Protein AF-A0A0A8K6F7-F1 (afdb_monomer_lite)

Secondary structure (DSSP, 8-state):
-HHHHHHHHHHHT--HHHHHHHHHS-TTHHHHHHTTPPPPHHHHHHHHHHHHHS----TTS--------

Sequence (69 aa):
MLREIEAYTKAKGMAESTFGRLAANDGKLVDSLRGGSTVTLKTLRKIQAYIEGNPIKVVGEPVVEASSE

Radius of gyration: 13.5 Å; chains: 1; bounding box: 26×30×38 Å

pLDDT: mean 83.52, std 14.82, range [43.94, 94.25]

Structure (mmCIF, N/CA/C/O backbone):
data_AF-A0A0A8K6F7-F1
#
_entry.id   AF-A0A0A8K6F7-F1
#
loop_
_atom_site.group_PDB
_atom_site.id
_atom_site.type_symbol
_atom_site.label_atom_id
_atom_site.label_alt_id
_atom_site.label_comp_id
_atom_site.label_asym_id
_atom_site.label_entity_id
_atom_site.label_seq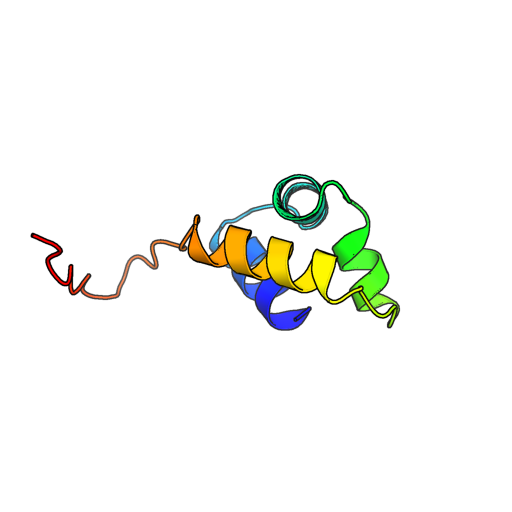_id
_atom_site.pdbx_PDB_ins_code
_atom_site.Cartn_x
_atom_site.Cartn_y
_atom_site.Cartn_z
_atom_site.occupancy
_atom_site.B_iso_or_equiv
_atom_site.auth_seq_id
_atom_site.auth_comp_id
_atom_site.auth_asym_id
_atom_site.auth_atom_id
_atom_site.pdbx_PDB_model_num
ATOM 1 N N . MET A 1 1 ? -1.209 -8.774 5.106 1.00 83.88 1 MET A N 1
ATOM 2 C CA . MET A 1 1 ? -1.061 -7.452 4.463 1.00 83.88 1 MET A CA 1
ATOM 3 C C . MET A 1 1 ? 0.397 -7.038 4.359 1.00 83.88 1 MET A C 1
ATOM 5 O O . MET A 1 1 ? 0.924 -7.201 3.276 1.00 83.88 1 MET A O 1
ATOM 9 N N . LEU A 1 2 ? 1.089 -6.610 5.427 1.00 89.31 2 LEU A N 1
ATOM 10 C CA . LEU A 1 2 ? 2.497 -6.170 5.313 1.00 89.31 2 LEU A CA 1
ATOM 11 C C . LEU A 1 2 ? 3.409 -7.199 4.615 1.00 89.31 2 LEU A C 1
ATOM 13 O O . LEU A 1 2 ? 3.997 -6.880 3.591 1.00 89.31 2 LEU A O 1
ATOM 17 N N . ARG A 1 3 ? 3.411 -8.456 5.080 1.00 89.38 3 ARG A N 1
ATOM 18 C CA . ARG A 1 3 ? 4.201 -9.543 4.464 1.00 89.38 3 ARG A CA 1
ATOM 19 C C . ARG A 1 3 ? 3.921 -9.764 2.972 1.00 89.38 3 ARG A C 1
ATOM 21 O O . ARG A 1 3 ? 4.815 -10.145 2.230 1.00 89.38 3 ARG A O 1
ATOM 28 N N . GLU A 1 4 ? 2.677 -9.563 2.548 1.00 89.06 4 GLU A N 1
ATOM 29 C CA . GLU A 1 4 ? 2.255 -9.750 1.154 1.00 89.06 4 GLU A CA 1
ATOM 30 C C . GLU A 1 4 ? 2.787 -8.614 0.277 1.00 89.06 4 GLU A C 1
ATOM 32 O O . GLU A 1 4 ? 3.322 -8.856 -0.801 1.00 89.06 4 GLU A O 1
ATOM 37 N N . ILE A 1 5 ? 2.739 -7.383 0.800 1.00 89.75 5 ILE A N 1
ATOM 38 C CA . ILE A 1 5 ? 3.352 -6.212 0.172 1.00 89.75 5 ILE A CA 1
ATOM 39 C C . ILE A 1 5 ? 4.870 -6.400 0.070 1.00 89.75 5 ILE A C 1
ATOM 41 O O . ILE A 1 5 ? 5.416 -6.187 -1.004 1.00 89.75 5 ILE A O 1
ATOM 45 N N . GLU A 1 6 ? 5.542 -6.841 1.138 1.00 91.25 6 GLU A N 1
ATOM 46 C CA . GLU A 1 6 ? 6.993 -7.087 1.151 1.00 91.25 6 GLU A CA 1
ATOM 47 C C . GLU A 1 6 ? 7.410 -8.166 0.141 1.00 91.25 6 GLU A C 1
ATOM 49 O O . GLU A 1 6 ? 8.397 -8.008 -0.577 1.00 91.25 6 GLU A O 1
ATOM 54 N N . ALA A 1 7 ? 6.655 -9.265 0.051 1.00 90.94 7 ALA A N 1
ATOM 55 C CA . ALA A 1 7 ? 6.903 -10.303 -0.944 1.00 90.94 7 ALA A CA 1
ATOM 56 C C . ALA A 1 7 ? 6.719 -9.759 -2.369 1.00 90.94 7 ALA A C 1
ATOM 58 O O . ALA A 1 7 ? 7.553 -10.013 -3.241 1.00 90.94 7 ALA A O 1
ATOM 59 N N . TYR A 1 8 ? 5.669 -8.964 -2.587 1.00 90.81 8 TYR A N 1
ATOM 60 C CA . TYR A 1 8 ? 5.364 -8.360 -3.877 1.00 90.81 8 TYR A CA 1
ATOM 61 C C . TYR A 1 8 ? 6.441 -7.371 -4.333 1.00 90.81 8 TYR A C 1
ATOM 63 O O . TYR A 1 8 ? 6.957 -7.462 -5.448 1.00 90.81 8 TYR A O 1
ATOM 71 N N . THR A 1 9 ? 6.808 -6.430 -3.463 1.00 91.62 9 THR A N 1
ATOM 72 C CA . THR A 1 9 ? 7.827 -5.414 -3.745 1.00 91.62 9 THR A CA 1
ATOM 73 C C . THR A 1 9 ? 9.181 -6.060 -3.991 1.00 91.62 9 THR A C 1
ATOM 75 O O . THR A 1 9 ? 9.848 -5.711 -4.964 1.00 91.62 9 THR A O 1
ATOM 78 N N . LYS A 1 10 ? 9.549 -7.069 -3.193 1.00 91.25 10 LYS A N 1
ATOM 79 C CA . LYS A 1 10 ? 10.789 -7.829 -3.368 1.00 91.25 10 LYS A CA 1
ATOM 80 C C . LYS A 1 10 ? 10.829 -8.578 -4.696 1.00 91.25 10 LYS A C 1
ATOM 82 O O . LYS A 1 10 ? 11.816 -8.465 -5.414 1.00 91.25 10 LYS A O 1
ATOM 87 N N . ALA A 1 11 ? 9.776 -9.314 -5.041 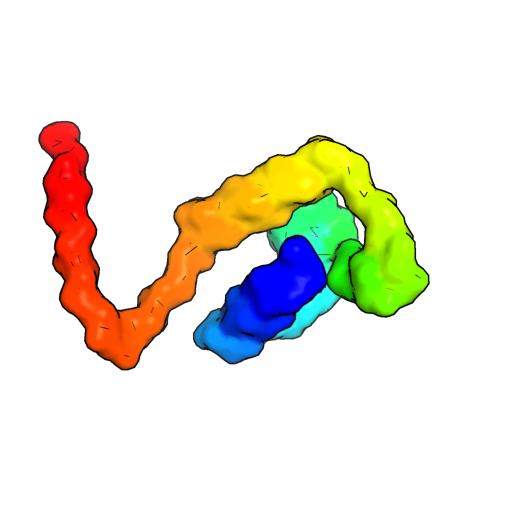1.00 90.25 11 ALA A N 1
ATOM 88 C CA . ALA A 1 11 ? 9.751 -10.097 -6.274 1.00 90.25 11 ALA A CA 1
ATOM 89 C C . ALA A 1 11 ? 9.658 -9.217 -7.535 1.00 90.25 11 ALA A C 1
ATOM 91 O O . ALA A 1 11 ? 10.180 -9.591 -8.581 1.00 90.25 11 ALA A O 1
ATOM 92 N N . LYS A 1 12 ? 9.075 -8.016 -7.434 1.00 89.81 12 LYS A N 1
ATOM 93 C CA . LYS A 1 12 ? 9.049 -7.023 -8.520 1.00 89.81 12 LYS A CA 1
ATOM 94 C C . LYS A 1 12 ? 10.295 -6.123 -8.571 1.00 89.81 12 LYS A C 1
ATOM 96 O O . LYS A 1 12 ? 10.449 -5.370 -9.527 1.00 89.81 12 LYS A O 1
ATOM 101 N N . GLY A 1 13 ? 11.156 -6.148 -7.549 1.00 90.75 13 GLY A N 1
ATOM 102 C CA . GLY A 1 13 ? 12.272 -5.202 -7.408 1.00 90.75 13 GLY A CA 1
ATOM 103 C C . GLY A 1 13 ? 11.821 -3.745 -7.224 1.00 90.75 13 GLY A C 1
ATOM 104 O O . GLY A 1 13 ? 12.512 -2.818 -7.637 1.00 90.75 13 GLY A O 1
ATOM 105 N N . MET A 1 14 ? 10.634 -3.529 -6.651 1.00 91.25 14 MET A N 1
ATOM 106 C CA . MET A 1 14 ? 10.015 -2.216 -6.465 1.00 91.25 14 MET A CA 1
ATOM 107 C C . MET A 1 14 ? 10.259 -1.699 -5.044 1.00 91.25 14 MET A C 1
ATOM 109 O O . MET A 1 14 ? 10.129 -2.446 -4.082 1.00 91.25 14 MET A O 1
ATOM 113 N N . ALA A 1 15 ? 10.544 -0.405 -4.888 1.00 93.00 15 ALA A N 1
ATOM 114 C CA . ALA A 1 15 ? 10.596 0.211 -3.563 1.00 93.00 15 ALA A CA 1
ATOM 115 C C . ALA A 1 15 ? 9.201 0.261 -2.912 1.00 93.00 15 ALA A C 1
ATOM 117 O O . ALA A 1 15 ? 8.206 0.580 -3.565 1.00 93.00 15 ALA A O 1
ATOM 118 N N . GLU A 1 16 ? 9.127 0.020 -1.605 1.00 91.25 16 GLU A N 1
ATOM 119 C CA . GLU A 1 16 ? 7.875 0.025 -0.833 1.00 91.25 16 GLU A CA 1
ATOM 120 C C . GLU A 1 16 ? 7.143 1.375 -0.893 1.00 91.25 16 GLU A C 1
ATOM 122 O O . GLU A 1 16 ? 5.917 1.431 -0.999 1.00 91.25 16 GLU A O 1
ATOM 127 N N . SER A 1 17 ? 7.898 2.474 -0.898 1.00 91.69 17 SER A N 1
ATOM 128 C CA . SER A 1 17 ? 7.365 3.831 -1.045 1.00 91.69 17 SER A CA 1
ATOM 129 C C . SER A 1 17 ? 6.757 4.075 -2.430 1.00 91.69 17 SER A C 1
ATOM 131 O O . SER A 1 17 ? 5.716 4.728 -2.548 1.00 91.69 17 SER A O 1
ATOM 133 N N . THR A 1 18 ? 7.358 3.504 -3.478 1.00 93.50 18 THR A N 1
ATOM 134 C CA . THR A 1 18 ? 6.812 3.510 -4.842 1.00 93.50 18 THR A CA 1
ATOM 135 C C . THR A 1 18 ? 5.529 2.694 -4.904 1.00 93.50 18 THR A C 1
ATOM 137 O O . THR A 1 18 ? 4.528 3.174 -5.431 1.00 93.50 18 THR A O 1
ATOM 140 N N . PHE A 1 19 ? 5.521 1.503 -4.304 1.00 93.94 19 PHE A N 1
ATOM 141 C CA . PHE A 1 19 ? 4.327 0.670 -4.214 1.00 93.94 19 PHE A CA 1
ATOM 142 C C . PHE A 1 19 ? 3.176 1.403 -3.521 1.00 93.94 19 PHE A C 1
ATOM 144 O O . PHE A 1 19 ? 2.091 1.496 -4.086 1.00 93.94 19 PHE A O 1
ATOM 151 N N . GLY A 1 20 ? 3.404 1.977 -2.337 1.00 93.06 20 GLY A N 1
ATOM 152 C CA . GLY A 1 20 ? 2.361 2.681 -1.589 1.00 93.06 20 GLY A CA 1
ATOM 153 C C . GLY A 1 20 ? 1.780 3.873 -2.359 1.00 93.06 20 GLY A C 1
ATOM 154 O O . GLY A 1 20 ? 0.561 4.073 -2.386 1.00 93.06 20 GLY A O 1
ATOM 155 N N . ARG A 1 21 ? 2.632 4.626 -3.069 1.00 94.25 21 ARG A N 1
ATOM 156 C CA . ARG A 1 21 ? 2.195 5.723 -3.941 1.00 94.25 21 ARG A CA 1
ATOM 157 C C . ARG A 1 21 ? 1.352 5.223 -5.119 1.00 94.25 21 ARG A C 1
ATOM 159 O O . ARG A 1 21 ? 0.337 5.838 -5.416 1.00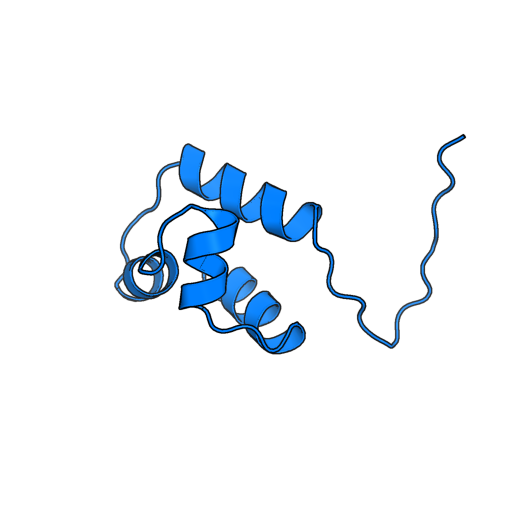 94.25 21 ARG A O 1
ATOM 166 N N . LEU A 1 22 ? 1.728 4.120 -5.762 1.00 92.31 22 LEU A N 1
ATOM 167 C CA . LEU A 1 22 ? 0.989 3.577 -6.910 1.00 92.31 22 LEU A CA 1
ATOM 168 C C . LEU A 1 22 ? -0.317 2.883 -6.500 1.00 92.31 22 LEU A C 1
ATOM 170 O O . LEU A 1 22 ? -1.348 3.088 -7.133 1.00 92.31 22 LEU A O 1
ATOM 174 N N . ALA A 1 23 ? -0.292 2.099 -5.423 1.00 92.06 23 ALA A N 1
ATOM 175 C CA . ALA A 1 23 ? -1.436 1.319 -4.970 1.00 92.06 23 ALA A CA 1
ATOM 176 C C . ALA A 1 23 ? -2.477 2.180 -4.240 1.00 92.06 23 ALA A C 1
ATOM 178 O O . ALA A 1 23 ? -3.675 2.031 -4.456 1.00 92.06 23 ALA A O 1
ATOM 179 N N . ALA A 1 24 ? -2.041 3.089 -3.363 1.00 90.19 24 ALA A N 1
ATOM 180 C CA . ALA A 1 24 ? -2.931 3.811 -2.453 1.00 90.19 24 ALA A CA 1
ATOM 181 C C . ALA A 1 24 ? -2.811 5.342 -2.515 1.00 90.19 24 ALA A C 1
ATOM 183 O O . ALA A 1 24 ? -3.589 6.016 -1.838 1.00 90.19 24 ALA A O 1
ATOM 184 N N . ASN A 1 25 ? -1.904 5.889 -3.336 1.00 91.38 25 ASN A N 1
ATOM 185 C CA . ASN A 1 25 ? -1.485 7.297 -3.310 1.00 91.38 25 ASN A CA 1
ATOM 186 C C . ASN A 1 25 ? -0.832 7.716 -1.979 1.00 91.38 25 ASN A C 1
ATOM 188 O O . ASN A 1 25 ? -0.876 8.881 -1.595 1.00 91.38 25 ASN A O 1
ATOM 192 N N . ASP A 1 26 ? -0.215 6.764 -1.275 1.00 89.38 26 ASP A N 1
ATOM 193 C CA . ASP A 1 26 ? 0.397 6.990 0.032 1.00 89.38 26 ASP A CA 1
ATOM 194 C C . ASP A 1 26 ? 1.757 6.289 0.122 1.00 89.38 26 ASP A C 1
ATOM 196 O O . ASP A 1 26 ? 1.857 5.081 0.327 1.00 89.38 26 ASP A O 1
ATOM 200 N N . GLY A 1 27 ? 2.838 7.053 -0.045 1.00 90.56 27 GLY A N 1
ATOM 201 C CA . GLY A 1 27 ? 4.200 6.510 -0.004 1.00 90.56 27 GLY A CA 1
ATOM 202 C C . GLY A 1 27 ? 4.678 6.090 1.391 1.00 90.56 27 GLY A C 1
ATOM 203 O O . GLY A 1 27 ? 5.741 5.485 1.496 1.00 90.56 27 GLY A O 1
ATOM 204 N N . LYS A 1 28 ? 3.926 6.404 2.454 1.00 90.75 28 LYS A N 1
ATOM 205 C CA . LYS A 1 28 ? 4.232 6.032 3.845 1.00 90.75 28 LYS A CA 1
ATOM 206 C C . LYS A 1 28 ? 3.345 4.896 4.348 1.00 90.75 28 LYS A C 1
ATOM 208 O O . LYS A 1 28 ? 3.447 4.506 5.508 1.00 90.75 28 LYS A O 1
ATOM 213 N N . LEU A 1 29 ? 2.502 4.341 3.480 1.00 90.25 29 LEU A N 1
ATOM 214 C CA . LEU A 1 29 ? 1.602 3.237 3.785 1.00 90.25 29 LEU A CA 1
ATOM 215 C C . LEU A 1 29 ? 2.333 2.048 4.423 1.00 90.25 29 LEU A C 1
ATOM 217 O O . LEU A 1 29 ? 1.899 1.533 5.449 1.00 90.25 29 LEU A O 1
ATOM 221 N N . VAL A 1 30 ? 3.433 1.610 3.808 1.00 90.06 30 VAL A N 1
ATOM 222 C CA . VAL A 1 30 ? 4.168 0.414 4.245 1.00 90.06 30 VAL A CA 1
ATOM 223 C C . VAL A 1 30 ? 4.883 0.666 5.571 1.00 90.06 30 VAL A C 1
ATOM 225 O O . VAL A 1 30 ? 4.808 -0.163 6.473 1.00 90.06 30 VAL A O 1
ATOM 228 N N . ASP A 1 31 ? 5.471 1.852 5.727 1.00 91.12 31 ASP A N 1
ATOM 229 C CA . ASP A 1 31 ? 6.095 2.295 6.976 1.00 91.12 31 ASP A CA 1
ATOM 230 C C . ASP A 1 31 ? 5.072 2.382 8.125 1.00 91.12 31 ASP A C 1
ATOM 232 O O . ASP A 1 31 ? 5.294 1.860 9.216 1.00 91.12 31 ASP A O 1
ATOM 236 N N . SER A 1 32 ? 3.880 2.916 7.842 1.00 89.44 32 SER A N 1
ATOM 237 C CA . SER A 1 32 ? 2.769 2.975 8.801 1.00 89.44 32 SER A CA 1
ATOM 238 C C . SER A 1 32 ? 2.303 1.578 9.219 1.00 89.44 32 SER A C 1
ATOM 240 O O . SER A 1 32 ? 2.120 1.322 10.410 1.00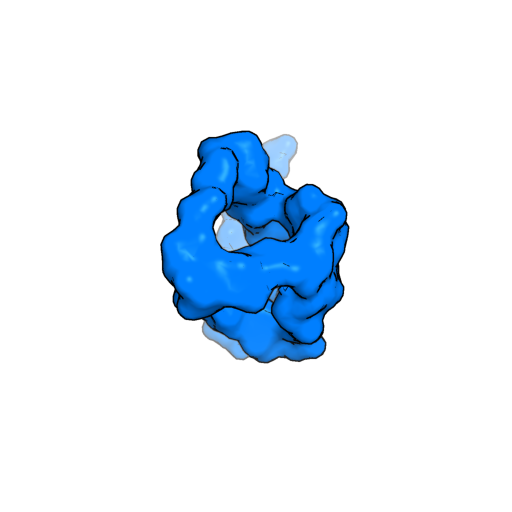 89.44 32 SER A O 1
ATOM 242 N N . LEU A 1 33 ? 2.146 0.653 8.262 1.00 89.94 33 LEU A N 1
ATOM 243 C CA . LEU A 1 33 ? 1.804 -0.749 8.532 1.00 89.94 33 LEU A CA 1
ATOM 244 C C . LEU A 1 33 ? 2.886 -1.447 9.366 1.00 89.94 33 LEU A C 1
ATOM 246 O O . LEU A 1 33 ? 2.560 -2.238 10.251 1.00 89.94 33 LEU A O 1
ATOM 250 N N . ARG A 1 34 ? 4.163 -1.137 9.119 1.00 89.00 34 ARG A N 1
ATOM 251 C CA . ARG A 1 34 ? 5.300 -1.648 9.894 1.00 89.00 34 ARG A CA 1
ATOM 252 C C . ARG A 1 34 ? 5.298 -1.127 11.328 1.00 89.00 34 ARG A C 1
ATOM 254 O O . ARG A 1 34 ? 5.597 -1.884 12.244 1.00 89.00 34 ARG A O 1
ATOM 261 N N . GLY A 1 35 ? 4.897 0.126 11.522 1.00 90.44 35 GLY A N 1
ATOM 262 C CA . GLY A 1 35 ? 4.681 0.732 12.836 1.00 90.44 35 GLY A CA 1
ATOM 263 C C . GLY A 1 35 ? 3.430 0.234 13.573 1.00 90.44 35 GLY A C 1
ATOM 264 O O . GLY A 1 35 ? 3.159 0.704 14.673 1.00 90.44 35 GLY A O 1
ATOM 265 N N . GLY A 1 36 ? 2.652 -0.688 12.991 1.00 88.56 36 GLY A N 1
ATOM 266 C CA . GLY A 1 36 ? 1.428 -1.228 13.594 1.00 88.56 36 GLY A CA 1
ATOM 267 C C . GLY A 1 36 ? 0.172 -0.385 13.353 1.00 88.56 36 GLY A C 1
ATOM 268 O O . GLY A 1 36 ? -0.865 -0.635 13.967 1.00 88.56 36 GLY A O 1
ATOM 269 N N . SER A 1 37 ? 0.228 0.604 12.455 1.00 88.00 37 SER A N 1
ATOM 270 C CA . SER A 1 37 ? -0.954 1.390 12.096 1.00 88.00 37 SER A CA 1
ATOM 271 C C . SER A 1 37 ? -1.957 0.542 11.324 1.00 88.00 37 SER A C 1
ATOM 273 O O . SER A 1 37 ? -1.605 -0.232 10.433 1.00 88.00 37 SER A O 1
ATOM 275 N N . THR A 1 38 ? -3.237 0.728 11.635 1.00 86.62 38 THR A N 1
ATOM 276 C CA . THR A 1 38 ? -4.325 0.075 10.904 1.00 86.62 38 THR A CA 1
ATOM 277 C C . THR A 1 38 ? -4.680 0.892 9.666 1.00 86.62 38 THR A C 1
ATOM 279 O O . THR A 1 38 ? -4.801 2.114 9.728 1.00 86.62 38 THR A O 1
ATOM 282 N N . VAL A 1 39 ? -4.873 0.222 8.531 1.00 87.50 39 VAL A N 1
ATOM 283 C CA . VAL A 1 39 ? -5.357 0.855 7.298 1.00 87.50 39 VAL A CA 1
ATOM 284 C C . VAL A 1 39 ? -6.867 0.697 7.176 1.00 87.50 39 VAL A C 1
ATOM 286 O O . VAL A 1 39 ? -7.441 -0.303 7.603 1.00 87.50 39 VAL A O 1
ATOM 289 N N . THR A 1 40 ?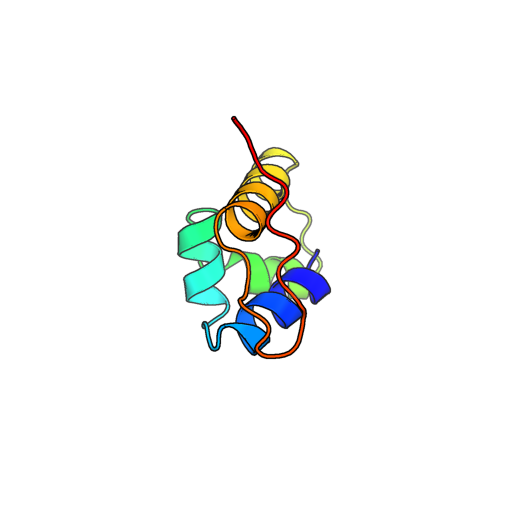 -7.527 1.675 6.558 1.00 91.00 40 THR A N 1
ATOM 290 C CA . THR A 1 40 ? -8.964 1.558 6.279 1.00 91.00 40 THR A CA 1
ATOM 291 C C . THR A 1 40 ? -9.238 0.435 5.274 1.00 91.00 40 THR A C 1
ATOM 293 O O . THR A 1 40 ? -8.411 0.152 4.403 1.00 91.00 40 THR A O 1
ATOM 296 N N . LEU A 1 41 ? -10.439 -0.153 5.322 1.00 91.00 41 LEU A N 1
ATOM 297 C CA . LEU A 1 41 ? -10.884 -1.139 4.326 1.00 91.00 41 LEU A CA 1
ATOM 298 C C . LEU A 1 41 ? -10.778 -0.605 2.890 1.00 91.00 41 LEU A C 1
ATOM 300 O O . LEU A 1 41 ? -10.428 -1.350 1.979 1.00 91.00 41 LEU A O 1
ATOM 304 N N . LYS A 1 42 ? -11.014 0.697 2.684 1.00 91.81 42 LYS A N 1
ATOM 305 C CA . LYS A 1 42 ? -10.855 1.357 1.381 1.00 91.81 42 LYS A CA 1
ATOM 306 C C . LYS A 1 42 ? -9.414 1.268 0.879 1.00 91.81 42 LYS A C 1
ATOM 308 O O . LYS A 1 42 ? -9.191 0.953 -0.285 1.00 91.81 42 LYS A O 1
ATOM 313 N N . THR A 1 43 ? -8.442 1.535 1.748 1.00 91.25 43 THR A N 1
ATOM 314 C CA . THR A 1 43 ? -7.017 1.414 1.424 1.00 91.25 43 THR A CA 1
ATOM 315 C C . THR A 1 43 ? -6.648 -0.039 1.142 1.00 91.25 43 THR A C 1
ATOM 317 O O . THR A 1 43 ? -5.982 -0.315 0.151 1.00 91.25 43 THR A O 1
ATOM 320 N N . LEU A 1 44 ? -7.142 -0.972 1.958 1.00 91.50 44 LEU A N 1
ATOM 321 C CA . LEU A 1 44 ? -6.896 -2.403 1.787 1.00 91.50 44 LEU A CA 1
ATOM 322 C C . LEU A 1 44 ? -7.394 -2.912 0.426 1.00 91.50 44 LEU A C 1
ATOM 324 O O . LEU A 1 44 ? -6.654 -3.587 -0.282 1.00 91.50 44 LEU A O 1
ATOM 328 N N . ARG A 1 45 ? -8.599 -2.510 0.009 1.00 93.12 45 ARG A N 1
ATOM 329 C CA . ARG A 1 45 ? -9.150 -2.854 -1.311 1.00 93.12 45 ARG A CA 1
ATOM 330 C C . ARG A 1 45 ? -8.306 -2.320 -2.465 1.00 93.12 45 ARG A C 1
ATOM 332 O O . ARG A 1 45 ? -8.117 -3.027 -3.444 1.00 93.12 45 ARG A O 1
ATOM 339 N N . LYS A 1 46 ? -7.778 -1.098 -2.350 1.00 92.94 46 LYS A N 1
ATOM 340 C CA . LYS A 1 46 ? -6.885 -0.528 -3.370 1.00 92.94 46 LYS A CA 1
ATOM 341 C C . LYS A 1 46 ? -5.571 -1.302 -3.491 1.00 92.94 46 LYS A C 1
ATOM 343 O O . LYS A 1 46 ? -5.117 -1.552 -4.600 1.00 92.94 46 LYS A O 1
ATOM 348 N N . ILE A 1 47 ? -4.986 -1.693 -2.356 1.00 91.50 47 ILE A N 1
ATOM 349 C CA . ILE A 1 47 ? -3.768 -2.514 -2.306 1.00 91.50 47 ILE A CA 1
ATOM 350 C C . ILE A 1 47 ? -4.002 -3.847 -3.021 1.00 91.50 47 ILE A C 1
ATOM 352 O O . ILE A 1 47 ? -3.223 -4.204 -3.899 1.00 91.50 47 ILE A O 1
ATOM 356 N N . GLN A 1 48 ? -5.087 -4.547 -2.677 1.00 91.69 48 GLN A N 1
ATOM 357 C CA . GLN A 1 48 ? -5.446 -5.825 -3.298 1.00 91.69 48 GLN A CA 1
ATOM 358 C C . GLN A 1 48 ? -5.662 -5.679 -4.804 1.00 91.69 48 GLN A C 1
ATOM 360 O O . GLN A 1 48 ? -4.963 -6.327 -5.576 1.00 91.69 48 GLN A O 1
ATOM 365 N N . ALA A 1 49 ? -6.510 -4.734 -5.222 1.00 93.19 49 ALA A N 1
ATOM 366 C CA . ALA A 1 49 ? -6.779 -4.481 -6.636 1.00 93.19 49 ALA A CA 1
ATOM 367 C C . ALA A 1 49 ? -5.504 -4.141 -7.428 1.00 93.19 49 ALA A C 1
ATOM 369 O O . ALA A 1 49 ? -5.366 -4.529 -8.586 1.00 93.19 49 ALA A O 1
ATOM 370 N N . TYR A 1 50 ? -4.551 -3.435 -6.812 1.00 92.56 50 TYR A N 1
ATOM 371 C CA . TYR A 1 50 ? -3.275 -3.128 -7.448 1.00 92.56 50 TYR A CA 1
ATOM 372 C C . TYR A 1 50 ? -2.403 -4.375 -7.648 1.00 92.56 50 TYR A C 1
ATOM 374 O O . TYR A 1 50 ? -1.805 -4.517 -8.715 1.00 92.56 50 TYR A O 1
ATOM 382 N N . ILE A 1 51 ? -2.330 -5.267 -6.653 1.00 90.06 51 ILE A N 1
ATOM 383 C CA . ILE A 1 51 ? -1.582 -6.532 -6.735 1.00 90.06 51 ILE A CA 1
ATOM 384 C C . ILE A 1 51 ? -2.228 -7.465 -7.766 1.00 90.06 51 ILE A C 1
ATOM 386 O O . ILE A 1 51 ? -1.523 -7.985 -8.629 1.00 90.06 51 ILE A O 1
ATOM 390 N N . GLU A 1 52 ? -3.554 -7.617 -7.727 1.00 90.25 52 GLU A N 1
ATOM 391 C CA . GLU A 1 52 ? -4.326 -8.436 -8.672 1.00 90.25 52 GLU A CA 1
ATOM 392 C C . GLU A 1 52 ? -4.203 -7.922 -10.113 1.00 90.25 52 GLU A C 1
ATOM 394 O O . GLU A 1 52 ? -4.027 -8.710 -11.037 1.00 90.25 52 GLU A O 1
ATOM 399 N N . GLY A 1 53 ? -4.225 -6.601 -10.317 1.00 90.81 53 GLY A N 1
ATOM 400 C CA . GLY A 1 53 ? -4.048 -5.986 -11.636 1.00 90.81 53 GLY A CA 1
ATOM 401 C C . GLY A 1 53 ? -2.597 -5.947 -12.128 1.00 90.81 53 GLY A C 1
ATOM 402 O O . GLY A 1 53 ? -2.352 -5.636 -13.291 1.00 90.81 53 GLY A O 1
ATOM 403 N N . ASN A 1 54 ? -1.620 -6.239 -11.265 1.00 88.50 54 ASN A N 1
ATOM 404 C CA . ASN A 1 54 ? -0.199 -6.245 -11.611 1.00 88.50 54 ASN A CA 1
ATOM 405 C C . ASN A 1 54 ? 0.487 -7.520 -11.103 1.00 88.50 54 ASN A C 1
ATOM 407 O O . ASN A 1 54 ? 1.408 -7.416 -10.281 1.00 88.50 54 ASN A O 1
ATOM 411 N N . PRO A 1 55 ? 0.078 -8.707 -11.576 1.00 83.56 55 PRO A N 1
ATOM 412 C CA . PRO A 1 55 ? 0.646 -9.960 -11.112 1.00 83.56 55 PRO A CA 1
ATOM 413 C C . PRO A 1 55 ? 2.146 -10.021 -11.408 1.00 83.56 55 PRO A C 1
ATOM 415 O O . PRO A 1 55 ? 2.644 -9.501 -12.412 1.00 83.56 55 PRO A O 1
ATOM 418 N N . ILE A 1 56 ? 2.888 -10.659 -10.509 1.00 82.69 56 ILE A N 1
ATOM 419 C CA . ILE A 1 56 ? 4.316 -10.895 -10.696 1.00 82.69 56 ILE A CA 1
ATOM 420 C C . ILE A 1 56 ? 4.440 -12.100 -11.621 1.00 82.69 56 ILE A C 1
ATOM 422 O O . ILE A 1 56 ? 3.970 -13.183 -11.280 1.00 82.69 56 ILE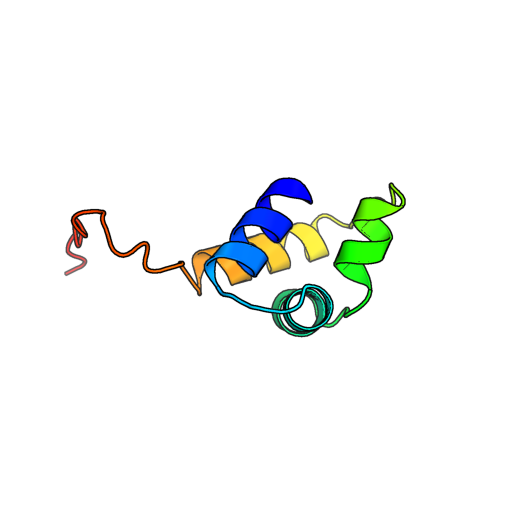 A O 1
ATOM 426 N N . LYS A 1 57 ? 5.084 -11.936 -12.780 1.00 70.44 57 LYS A N 1
ATOM 427 C CA . LYS A 1 57 ? 5.510 -13.083 -13.587 1.00 70.44 57 LYS A CA 1
ATOM 428 C C . LYS A 1 57 ? 6.636 -13.790 -12.839 1.00 70.44 57 LYS A C 1
ATOM 430 O O . LYS A 1 57 ? 7.805 -13.448 -12.998 1.00 70.44 57 LYS A O 1
ATOM 435 N N . VAL A 1 58 ? 6.280 -14.745 -11.988 1.00 61.88 58 VAL A N 1
ATOM 436 C CA . VAL A 1 58 ? 7.236 -15.712 -11.456 1.00 61.88 58 VAL A CA 1
ATOM 437 C C . VAL A 1 58 ? 7.724 -16.549 -12.633 1.00 61.88 58 VAL A C 1
ATOM 439 O O . VAL A 1 58 ? 6.986 -17.335 -13.223 1.00 61.88 58 VAL A O 1
ATOM 442 N N . VAL A 1 59 ? 8.964 -16.297 -13.047 1.00 56.69 59 VAL A N 1
ATOM 443 C CA . VAL A 1 59 ? 9.638 -17.067 -14.093 1.00 56.69 59 VAL A CA 1
ATOM 444 C C . VAL A 1 59 ? 9.853 -18.476 -13.529 1.00 56.69 59 VAL A C 1
ATOM 446 O O . VAL A 1 59 ? 10.832 -18.715 -12.829 1.00 56.69 59 VAL A O 1
ATOM 449 N N . GLY A 1 60 ? 8.886 -19.375 -13.738 1.00 57.41 60 GLY A N 1
ATOM 450 C CA . GLY A 1 60 ? 8.920 -20.741 -13.205 1.00 57.41 60 GLY A CA 1
ATOM 451 C C . GLY A 1 60 ? 7.577 -21.472 -13.065 1.00 57.41 60 GLY A C 1
ATOM 452 O O . GLY A 1 60 ? 7.603 -22.688 -12.911 1.00 57.41 60 GLY A O 1
ATOM 453 N N . GLU A 1 61 ? 6.423 -20.803 -13.154 1.00 45.84 61 GLU A N 1
ATOM 454 C CA . GLU A 1 61 ? 5.111 -21.479 -13.154 1.00 45.84 61 GLU A CA 1
ATOM 455 C C . GLU A 1 61 ? 4.512 -21.559 -14.569 1.00 45.84 61 GLU A C 1
ATOM 457 O O . GLU A 1 61 ? 4.632 -20.600 -15.340 1.00 45.84 61 GLU A O 1
ATOM 462 N N . PRO A 1 62 ? 3.868 -22.684 -14.942 1.00 47.06 62 PRO A N 1
ATOM 463 C CA . PRO A 1 62 ? 3.111 -22.758 -16.176 1.00 47.06 62 PRO A CA 1
ATOM 464 C C . PRO A 1 62 ? 1.914 -21.823 -16.024 1.00 47.06 62 PRO A C 1
ATOM 466 O O . PRO A 1 62 ? 1.052 -22.027 -15.170 1.00 47.06 62 PRO A O 1
ATOM 469 N N . VAL A 1 63 ? 1.862 -20.783 -16.851 1.00 52.94 63 VAL A N 1
ATOM 470 C CA . VAL A 1 63 ? 0.641 -20.008 -17.046 1.00 52.94 63 VAL A CA 1
ATOM 471 C C . VAL A 1 63 ? -0.412 -20.956 -17.611 1.00 52.94 63 VAL A C 1
ATOM 473 O O . VAL A 1 63 ? -0.457 -21.225 -18.808 1.00 52.94 63 VAL A O 1
ATOM 476 N N . VAL A 1 64 ? -1.264 -21.496 -16.740 1.00 55.41 64 VAL A N 1
ATOM 477 C CA . VAL A 1 64 ? -2.604 -21.900 -17.152 1.00 55.41 64 VAL A CA 1
ATOM 478 C C . VAL A 1 64 ? -3.339 -20.605 -17.468 1.00 55.41 64 VAL A C 1
ATOM 480 O O . VAL A 1 64 ? -4.004 -20.008 -16.627 1.00 55.41 64 VAL A O 1
ATOM 483 N N . GLU A 1 65 ? -3.124 -20.110 -18.686 1.00 48.84 65 GLU A N 1
ATOM 484 C CA . GLU A 1 65 ? -4.005 -19.140 -19.317 1.00 48.84 65 GLU A CA 1
ATOM 485 C C . GLU A 1 65 ? -5.365 -19.829 -19.433 1.00 48.84 65 GLU A C 1
ATOM 487 O O . GLU A 1 65 ? -5.662 -20.524 -20.402 1.00 48.84 65 GLU A O 1
ATOM 492 N N . ALA A 1 66 ? -6.167 -19.728 -18.373 1.00 50.34 66 ALA A N 1
ATOM 493 C CA . ALA A 1 66 ? -7.578 -20.020 -18.455 1.00 50.34 66 ALA A CA 1
ATOM 494 C C . ALA A 1 66 ? -8.146 -19.002 -19.439 1.00 50.34 66 ALA A C 1
ATOM 496 O O . ALA A 1 66 ? -8.211 -17.805 -19.148 1.00 50.34 66 ALA A O 1
ATOM 497 N N . SER A 1 67 ? -8.467 -19.504 -20.631 1.00 55.34 67 SER A N 1
ATOM 498 C CA . SER A 1 67 ? -9.248 -18.818 -21.643 1.00 55.34 67 SER A CA 1
ATOM 499 C C . SER A 1 67 ? -10.369 -18.024 -20.985 1.00 55.34 67 SER A C 1
ATOM 501 O O . SER A 1 67 ? -11.142 -18.570 -20.199 1.00 55.34 67 SER A O 1
ATOM 503 N N . SER A 1 68 ? -10.483 -16.755 -21.350 1.00 51.81 68 SER A N 1
ATOM 504 C CA . SER A 1 68 ? -11.790 -16.127 -21.390 1.00 51.81 68 SER A CA 1
ATOM 505 C C . SER A 1 68 ? -12.025 -15.682 -22.826 1.00 51.81 68 SER A C 1
ATOM 507 O O . SER A 1 68 ? -11.208 -14.969 -23.405 1.00 51.81 68 SER A O 1
ATOM 509 N N . GLU A 1 69 ? -13.109 -16.260 -23.326 1.00 43.94 69 GLU A N 1
ATOM 510 C CA . GLU A 1 69 ? -13.778 -16.276 -24.631 1.00 43.94 69 GLU A CA 1
ATOM 511 C C . GLU A 1 69 ? -13.896 -14.938 -25.376 1.00 43.94 69 GLU A C 1
ATOM 513 O O . GLU A 1 69 ? -14.031 -13.885 -24.709 1.00 43.94 69 GLU A O 1
#

Organism: NCBI:txid1384459

Foldseek 3Di:
DLVVLVVQCVLVVHDQLRLCCVQQVGSCVNVCVVVVHDDDPVSVVSSVVVCVVPPRPPVPDPPPPPDDD